Protein AF-A0A355BLE9-F1 (afdb_monomer)

Foldseek 3Di:
DADLDDDCVCVPVDDDPDHDPDDSVVVVVQQVADADPVRHHPDHDDDPDDDDDCVPDDDDDDDDDDD

Structure (mmCIF, N/CA/C/O backbone):
data_AF-A0A355BLE9-F1
#
_entry.id   AF-A0A355BLE9-F1
#
loop_
_atom_site.group_PDB
_atom_site.id
_atom_site.type_symbol
_atom_site.label_atom_id
_atom_site.label_alt_id
_atom_site.label_comp_id
_atom_site.label_asym_id
_atom_site.label_entity_id
_atom_site.label_seq_id
_atom_site.pdbx_PDB_ins_code
_atom_site.Cartn_x
_atom_site.Cartn_y
_atom_site.Cartn_z
_atom_site.occupancy
_atom_site.B_iso_or_equiv
_atom_site.auth_seq_id
_atom_site.auth_comp_id
_atom_site.auth_asym_id
_atom_site.auth_atom_id
_atom_site.pdbx_PDB_model_num
ATOM 1 N N . PHE A 1 1 ? 1.374 4.251 2.699 1.00 89.94 1 PHE A N 1
ATOM 2 C CA . PHE A 1 1 ? 2.147 3.386 1.786 1.00 89.94 1 PHE A CA 1
ATOM 3 C C . PHE A 1 1 ? 2.077 1.957 2.302 1.00 89.94 1 PHE A C 1
ATOM 5 O O . PHE A 1 1 ? 1.635 1.761 3.429 1.00 89.94 1 PHE A O 1
ATOM 12 N N . ILE A 1 2 ? 2.471 0.985 1.484 1.00 94.62 2 ILE A N 1
ATOM 13 C CA . ILE A 1 2 ? 2.653 -0.411 1.890 1.00 94.62 2 ILE A CA 1
ATOM 14 C C . ILE A 1 2 ? 4.142 -0.705 1.716 1.00 94.62 2 ILE A C 1
ATOM 16 O O . ILE A 1 2 ? 4.700 -0.389 0.669 1.00 94.62 2 ILE A O 1
ATOM 20 N N . VAL A 1 3 ? 4.777 -1.241 2.754 1.00 95.25 3 VAL A N 1
ATOM 21 C CA . VAL A 1 3 ? 6.176 -1.678 2.715 1.00 95.25 3 VAL A CA 1
ATOM 22 C C . VAL A 1 3 ? 6.184 -3.122 2.216 1.00 95.25 3 VAL A C 1
ATOM 24 O O . VAL A 1 3 ? 5.536 -3.969 2.826 1.00 95.25 3 VAL A O 1
ATOM 27 N N . VAL A 1 4 ? 6.837 -3.372 1.079 1.00 95.62 4 VAL A N 1
ATOM 28 C CA . VAL A 1 4 ? 6.845 -4.688 0.405 1.00 95.62 4 VAL A CA 1
ATOM 29 C C . VAL A 1 4 ? 8.063 -5.545 0.759 1.00 95.62 4 VAL A C 1
ATOM 31 O O . VAL A 1 4 ? 8.009 -6.760 0.629 1.00 95.62 4 VAL A O 1
ATOM 34 N N . GLU A 1 5 ? 9.127 -4.921 1.264 1.00 94.81 5 GLU A N 1
ATOM 35 C CA . GLU A 1 5 ? 10.370 -5.559 1.706 1.00 94.81 5 GLU A CA 1
ATOM 36 C C . GLU A 1 5 ? 10.887 -4.857 2.965 1.00 94.81 5 GLU A C 1
ATOM 38 O O . GLU A 1 5 ? 10.484 -3.728 3.252 1.00 94.81 5 GLU A O 1
ATOM 43 N N . ASP A 1 6 ? 11.782 -5.501 3.714 1.00 95.31 6 A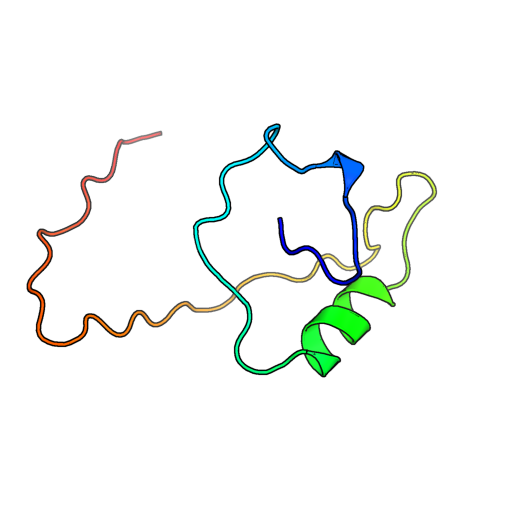SP A N 1
ATOM 44 C CA . ASP A 1 6 ? 12.336 -4.937 4.946 1.00 95.31 6 ASP A CA 1
ATOM 45 C C . ASP A 1 6 ? 12.958 -3.555 4.705 1.00 95.31 6 ASP A C 1
ATOM 47 O O . ASP A 1 6 ? 13.872 -3.384 3.897 1.00 95.31 6 ASP A O 1
ATOM 51 N N . TYR A 1 7 ? 12.478 -2.556 5.448 1.00 95.38 7 TYR A N 1
ATOM 52 C CA . TYR A 1 7 ? 12.927 -1.175 5.292 1.00 95.38 7 TYR A CA 1
ATOM 53 C C . TYR A 1 7 ? 13.131 -0.495 6.660 1.00 95.38 7 TYR A C 1
ATOM 55 O O . TYR A 1 7 ? 12.343 0.369 7.059 1.00 95.38 7 TYR A O 1
ATOM 63 N N . PRO A 1 8 ? 14.203 -0.862 7.397 1.00 94.56 8 PRO A N 1
ATOM 64 C CA . PRO A 1 8 ? 14.417 -0.437 8.788 1.00 94.56 8 PRO A CA 1
ATOM 65 C C . PRO A 1 8 ? 14.562 1.074 8.970 1.00 94.56 8 PRO A C 1
ATOM 67 O O . PRO A 1 8 ? 14.388 1.608 10.059 1.00 94.56 8 PRO A O 1
ATOM 70 N N . SER A 1 9 ? 14.897 1.804 7.906 1.00 94.38 9 SER A N 1
ATOM 71 C CA . SER A 1 9 ? 15.067 3.252 7.989 1.00 94.38 9 SER A CA 1
ATOM 72 C C . SER A 1 9 ? 13.755 4.003 8.239 1.00 94.38 9 SER A C 1
ATOM 74 O O . SER A 1 9 ? 13.818 5.157 8.646 1.00 94.38 9 SER A O 1
ATOM 76 N N . LEU A 1 10 ? 12.578 3.389 8.049 1.00 94.00 10 LEU A N 1
ATOM 77 C CA . LEU A 1 10 ? 11.284 4.004 8.388 1.00 94.00 10 LEU A CA 1
ATOM 78 C C . LEU A 1 10 ? 10.885 3.798 9.857 1.00 94.00 10 LEU A C 1
ATOM 80 O O . LEU A 1 10 ? 9.919 4.423 10.311 1.00 94.00 10 LEU A O 1
ATOM 84 N N . ASP A 1 11 ? 11.615 2.964 10.599 1.00 92.88 11 ASP A N 1
ATOM 85 C CA . ASP A 1 11 ? 11.312 2.656 11.993 1.00 92.88 11 ASP A CA 1
ATOM 86 C C . ASP A 1 11 ? 11.353 3.927 12.849 1.00 92.88 11 ASP A C 1
ATOM 88 O O . ASP A 1 11 ? 12.285 4.729 12.793 1.00 92.88 11 ASP A O 1
ATOM 92 N N . GLY A 1 12 ? 10.288 4.150 13.623 1.00 93.62 12 GLY A N 1
ATOM 93 C CA . GLY A 1 12 ? 10.122 5.355 14.441 1.00 93.62 12 GLY A CA 1
ATOM 94 C C . GLY A 1 12 ? 9.817 6.641 13.660 1.00 93.62 12 GLY A C 1
ATOM 95 O O . GLY A 1 12 ? 9.451 7.634 14.283 1.00 93.62 12 GLY A O 1
ATOM 96 N N . GLN A 1 13 ? 9.906 6.636 12.323 1.00 95.81 13 GLN A N 1
ATOM 97 C CA . GLN A 1 13 ? 9.564 7.790 11.481 1.00 95.81 13 GLN A CA 1
ATOM 98 C C . GLN A 1 13 ? 8.096 7.790 11.039 1.00 95.81 13 GLN A C 1
ATOM 100 O O . GLN A 1 13 ? 7.516 8.854 10.827 1.00 95.81 13 GLN A O 1
ATOM 105 N N . TYR A 1 14 ? 7.478 6.611 10.917 1.00 94.31 14 TYR A N 1
ATOM 106 C CA . TYR A 1 14 ? 6.095 6.467 10.460 1.00 94.31 14 TYR A CA 1
ATOM 107 C C . TYR A 1 14 ? 5.291 5.522 11.353 1.00 94.31 14 TYR A C 1
ATOM 109 O O . TYR A 1 14 ? 5.798 4.522 11.857 1.00 94.31 14 TYR A O 1
ATOM 117 N N . ALA A 1 15 ? 4.003 5.828 11.523 1.00 94.31 15 ALA A N 1
ATOM 118 C CA . ALA A 1 15 ? 3.079 4.985 12.271 1.00 94.31 15 ALA A CA 1
ATOM 119 C C . ALA A 1 15 ? 2.547 3.842 11.393 1.00 94.31 15 ALA A C 1
ATOM 121 O O . ALA A 1 15 ? 1.809 4.072 10.431 1.00 94.31 15 ALA A O 1
ATOM 122 N N . ALA A 1 16 ? 2.880 2.602 11.750 1.00 93.31 16 ALA A N 1
ATOM 123 C CA . ALA A 1 16 ? 2.271 1.417 11.158 1.00 93.31 16 ALA A CA 1
ATOM 124 C C . ALA A 1 16 ? 0.876 1.185 11.768 1.00 93.31 16 ALA A C 1
ATOM 126 O O . ALA A 1 16 ? 0.755 0.899 12.957 1.00 93.31 16 ALA A O 1
ATOM 127 N N . PHE A 1 17 ? -0.180 1.315 10.958 1.00 93.88 17 PHE A N 1
ATOM 128 C CA . PHE A 1 17 ? -1.576 1.137 11.395 1.00 93.88 17 PHE A CA 1
ATOM 129 C C . PHE A 1 17 ? -2.199 -0.193 10.945 1.00 93.88 17 PHE A C 1
ATOM 131 O O . PHE A 1 17 ? -3.326 -0.507 11.317 1.00 93.88 17 PHE A O 1
ATOM 138 N N . GLY A 1 18 ? -1.493 -0.973 10.126 1.00 94.25 18 GLY A N 1
ATOM 139 C CA . GLY A 1 18 ? -1.989 -2.233 9.590 1.00 94.25 18 GLY A CA 1
ATOM 140 C C . GLY A 1 18 ? -0.898 -3.029 8.882 1.00 94.25 18 GLY A C 1
ATOM 141 O O . GLY A 1 18 ? 0.195 -2.521 8.630 1.00 94.25 18 GLY A O 1
ATOM 142 N N . LYS A 1 19 ? -1.213 -4.286 8.562 1.00 95.62 19 LYS A N 1
ATOM 143 C CA . LYS A 1 19 ? -0.336 -5.219 7.849 1.00 95.62 19 LYS A CA 1
ATOM 144 C C . LYS A 1 19 ? -1.134 -5.952 6.773 1.00 95.62 19 LYS A C 1
ATOM 146 O O . LYS A 1 19 ? -2.288 -6.314 6.996 1.00 95.62 19 LYS A O 1
ATOM 151 N N . LEU A 1 20 ? -0.502 -6.199 5.628 1.00 95.81 20 LEU A N 1
ATOM 152 C CA . LEU A 1 20 ? -1.059 -7.064 4.596 1.00 95.81 20 LEU A CA 1
ATOM 153 C C . LEU A 1 20 ? -1.079 -8.516 5.099 1.00 95.81 20 LEU A C 1
ATOM 155 O O . LEU A 1 20 ? -0.046 -9.064 5.477 1.00 95.81 20 LEU A O 1
ATOM 159 N N . ILE A 1 21 ? -2.262 -9.126 5.139 1.00 96.81 21 ILE A N 1
ATOM 160 C CA . ILE A 1 21 ? -2.442 -10.517 5.593 1.00 96.81 21 ILE A CA 1
ATOM 161 C C . ILE A 1 21 ? -2.630 -11.508 4.434 1.00 96.81 21 ILE A C 1
ATOM 163 O O . ILE A 1 21 ? -2.506 -12.711 4.631 1.00 96.81 21 ILE A O 1
ATOM 167 N N . SER A 1 22 ? -2.926 -11.018 3.228 1.00 96.38 22 SER A N 1
ATOM 168 C CA . SER A 1 22 ? -3.128 -11.812 2.008 1.00 96.38 22 SER A CA 1
ATOM 169 C C . SER A 1 22 ? -2.902 -10.942 0.765 1.00 96.38 22 SER A C 1
ATOM 171 O O . SER A 1 22 ? -2.935 -9.719 0.875 1.00 96.38 22 SER A O 1
ATOM 173 N N . GLY A 1 23 ? -2.667 -11.552 -0.403 1.00 96.75 23 GLY A N 1
ATOM 174 C CA . GLY A 1 23 ? -2.451 -10.816 -1.656 1.00 96.75 23 GLY A CA 1
ATOM 175 C C . GLY A 1 23 ? -1.052 -10.207 -1.806 1.00 96.75 23 GLY A C 1
ATOM 176 O O . GLY A 1 23 ? -0.908 -9.161 -2.439 1.00 96.75 23 GLY A O 1
ATOM 177 N N . HIS A 1 24 ? -0.023 -10.826 -1.219 1.00 96.81 24 HIS A N 1
ATOM 178 C CA . HIS A 1 24 ? 1.368 -10.360 -1.332 1.00 96.81 24 HIS A CA 1
ATOM 179 C C . HIS A 1 24 ? 1.830 -10.340 -2.796 1.00 96.81 24 HIS A C 1
ATOM 181 O O . HIS A 1 24 ? 2.394 -9.355 -3.255 1.00 96.81 24 HIS A O 1
ATOM 187 N N . GLU A 1 25 ? 1.440 -11.348 -3.574 1.00 97.25 25 GLU A N 1
ATOM 188 C CA . GLU A 1 25 ? 1.698 -11.437 -5.009 1.00 97.25 25 GLU A CA 1
ATOM 189 C C . GLU A 1 25 ? 1.077 -10.278 -5.806 1.00 97.25 25 GLU A C 1
ATOM 191 O O . GLU A 1 25 ? 1.577 -9.895 -6.864 1.00 97.25 25 GLU A O 1
ATOM 196 N N . VAL A 1 26 ? -0.021 -9.694 -5.314 1.00 97.25 26 VAL A N 1
ATOM 197 C CA . VAL A 1 26 ? -0.632 -8.509 -5.928 1.00 97.25 26 VAL A CA 1
ATOM 198 C C . VAL A 1 26 ? 0.205 -7.270 -5.628 1.00 97.25 26 VAL A C 1
ATOM 200 O O . V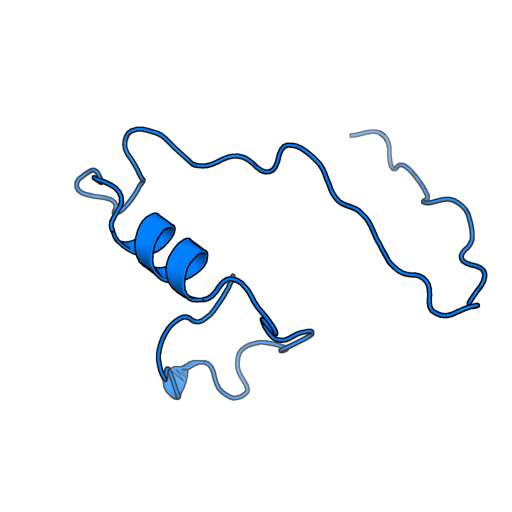AL A 1 26 ? 0.407 -6.454 -6.527 1.00 97.25 26 VAL A O 1
ATOM 203 N N . ALA A 1 27 ? 0.720 -7.137 -4.403 1.00 96.56 27 ALA A N 1
ATOM 204 C CA . ALA A 1 27 ? 1.637 -6.058 -4.047 1.00 96.56 27 ALA A CA 1
ATOM 205 C C . ALA A 1 27 ? 2.915 -6.120 -4.902 1.00 96.56 27 ALA A C 1
ATOM 207 O O . ALA A 1 27 ? 3.288 -5.110 -5.499 1.00 96.56 27 ALA A O 1
ATOM 208 N N . ASP A 1 28 ? 3.494 -7.309 -5.075 1.00 97.12 28 ASP A N 1
ATOM 209 C CA . ASP A 1 28 ? 4.670 -7.521 -5.928 1.00 97.12 28 ASP A CA 1
ATOM 210 C C . ASP A 1 28 ? 4.386 -7.151 -7.389 1.00 97.12 28 ASP A C 1
ATOM 212 O O . ASP A 1 28 ? 5.173 -6.463 -8.040 1.00 97.12 28 ASP A O 1
ATOM 216 N N . ARG A 1 29 ? 3.212 -7.530 -7.910 1.00 97.06 29 ARG A N 1
ATOM 217 C CA . ARG A 1 29 ? 2.778 -7.145 -9.263 1.00 97.06 29 ARG A CA 1
ATOM 218 C C . ARG A 1 29 ? 2.609 -5.637 -9.429 1.00 97.06 29 ARG A C 1
ATOM 220 O O . ARG A 1 29 ? 2.920 -5.123 -10.499 1.00 97.06 29 ARG A O 1
ATOM 227 N N . ILE A 1 30 ? 2.114 -4.934 -8.408 1.00 96.62 30 ILE A N 1
ATOM 228 C CA . ILE A 1 30 ? 1.992 -3.468 -8.421 1.00 96.62 30 ILE A CA 1
ATOM 229 C C . ILE A 1 30 ? 3.380 -2.823 -8.460 1.00 96.62 30 ILE A C 1
ATOM 231 O O . ILE A 1 30 ? 3.601 -1.878 -9.216 1.00 96.62 30 ILE A O 1
ATOM 235 N N . VAL A 1 31 ? 4.329 -3.351 -7.687 1.00 95.94 31 VAL A N 1
ATOM 236 C CA . VAL A 1 31 ? 5.724 -2.898 -7.716 1.00 95.94 31 VAL A CA 1
ATOM 237 C C . VAL A 1 31 ? 6.345 -3.176 -9.090 1.00 95.94 31 VAL A C 1
ATOM 239 O O . VAL A 1 31 ? 7.053 -2.328 -9.618 1.00 95.94 31 VAL A O 1
ATOM 242 N N . ALA A 1 32 ? 6.029 -4.289 -9.742 1.00 96.75 32 ALA A N 1
ATOM 243 C CA . ALA A 1 32 ? 6.581 -4.626 -11.055 1.00 96.75 32 ALA A CA 1
ATOM 244 C C . ALA A 1 32 ? 5.997 -3.830 -12.248 1.00 96.75 32 ALA A C 1
ATOM 246 O O . ALA A 1 32 ? 6.406 -4.069 -13.386 1.00 96.75 32 ALA A O 1
ATOM 247 N N . LEU A 1 33 ? 5.042 -2.910 -12.039 1.00 97.81 33 LEU A N 1
ATOM 248 C 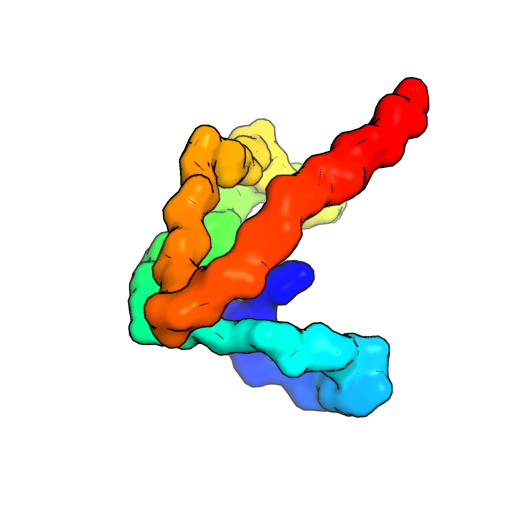CA . LEU A 1 33 ? 4.460 -2.110 -13.126 1.00 97.81 33 LEU A CA 1
ATOM 249 C C . LEU A 1 33 ? 5.523 -1.275 -13.850 1.00 97.81 33 LEU A C 1
ATOM 251 O O . LEU A 1 33 ? 6.444 -0.759 -13.222 1.00 97.81 33 LEU A O 1
ATOM 255 N N . ALA A 1 34 ? 5.357 -1.091 -15.163 1.00 98.25 34 ALA A N 1
ATOM 256 C CA . ALA A 1 34 ? 6.198 -0.191 -15.948 1.00 98.25 34 ALA A CA 1
ATOM 257 C C . ALA A 1 34 ? 6.044 1.255 -15.451 1.00 98.25 34 ALA A C 1
ATOM 259 O O . ALA A 1 34 ? 4.923 1.715 -15.213 1.00 98.25 34 ALA A O 1
ATOM 260 N N . ARG A 1 35 ? 7.165 1.968 -15.304 1.00 98.06 35 ARG A N 1
ATOM 261 C CA . ARG A 1 35 ? 7.224 3.307 -14.703 1.00 98.06 35 ARG A CA 1
ATOM 262 C C . ARG A 1 35 ? 7.976 4.285 -15.597 1.00 98.06 35 ARG A C 1
ATOM 264 O O . ARG A 1 35 ? 8.767 3.869 -16.441 1.00 98.06 35 ARG A O 1
ATOM 271 N N . ASP A 1 36 ? 7.722 5.569 -15.392 1.00 97.62 36 ASP A N 1
ATOM 272 C CA . ASP A 1 36 ? 8.540 6.645 -15.945 1.00 97.62 36 ASP A CA 1
ATOM 273 C C . ASP A 1 36 ? 9.817 6.885 -15.110 1.00 97.62 36 ASP A C 1
ATOM 275 O O . ASP A 1 36 ? 10.088 6.194 -14.125 1.00 97.62 36 ASP A O 1
ATOM 279 N N . GLU A 1 37 ? 10.612 7.881 -15.507 1.00 97.25 37 GLU A N 1
ATOM 280 C CA . GLU A 1 37 ? 11.861 8.265 -14.830 1.00 97.25 37 GLU A CA 1
ATOM 281 C C . GLU A 1 37 ? 11.654 8.778 -13.394 1.00 97.25 37 GLU A C 1
ATOM 283 O O . GLU A 1 37 ? 12.604 8.822 -12.617 1.00 97.25 37 GLU A O 1
ATOM 288 N N . ASN A 1 38 ? 10.421 9.136 -13.021 1.00 96.62 38 ASN A N 1
ATOM 289 C CA . ASN A 1 38 ? 10.054 9.590 -11.678 1.00 96.62 38 ASN A CA 1
ATOM 290 C C . ASN A 1 38 ? 9.417 8.464 -10.846 1.00 96.62 38 ASN A C 1
ATOM 292 O O . ASN A 1 38 ? 8.730 8.736 -9.861 1.00 96.62 38 ASN A O 1
ATOM 296 N N . GLU A 1 39 ? 9.590 7.208 -11.267 1.00 94.62 39 GLU A N 1
ATOM 297 C CA . GLU A 1 39 ? 9.001 6.017 -10.652 1.00 94.62 39 GLU A CA 1
ATOM 298 C C . GLU A 1 39 ? 7.465 6.011 -10.620 1.00 94.62 39 GLU A C 1
ATOM 300 O O . GLU A 1 39 ? 6.848 5.221 -9.897 1.00 94.62 39 GLU A O 1
ATOM 305 N N . ARG A 1 40 ? 6.808 6.848 -11.427 1.00 95.94 40 ARG A N 1
ATOM 306 C CA . ARG A 1 40 ? 5.353 6.836 -11.537 1.00 95.94 40 ARG A CA 1
ATOM 307 C C . ARG A 1 40 ? 4.936 5.732 -12.511 1.00 95.94 40 ARG A C 1
ATOM 309 O O . ARG A 1 40 ? 5.418 5.724 -1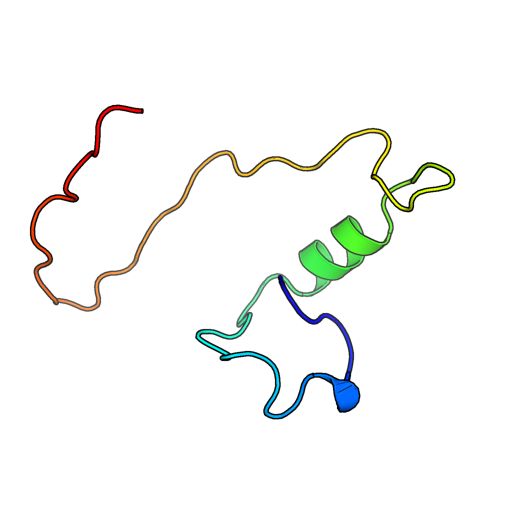3.643 1.00 95.94 40 ARG A O 1
ATOM 316 N N . PRO A 1 41 ? 4.013 4.826 -12.136 1.00 97.62 41 PRO A N 1
ATOM 317 C CA . PRO A 1 41 ? 3.494 3.838 -13.074 1.00 97.62 41 PRO A CA 1
ATOM 318 C C . PRO A 1 41 ? 2.862 4.510 -14.298 1.00 97.62 41 PRO A C 1
ATOM 320 O O . PRO A 1 41 ? 2.079 5.453 -14.147 1.00 97.62 41 PRO A O 1
ATOM 323 N N . LEU A 1 42 ? 3.172 4.005 -15.495 1.00 97.81 42 LEU A N 1
ATOM 324 C CA . LEU A 1 42 ? 2.615 4.510 -16.757 1.00 97.81 42 LEU A CA 1
ATOM 325 C C . LEU A 1 42 ? 1.088 4.365 -16.787 1.00 97.81 42 LEU A C 1
ATOM 327 O O . LEU A 1 42 ? 0.376 5.256 -17.246 1.00 97.81 42 LEU A O 1
ATOM 331 N N . GLU A 1 43 ? 0.596 3.264 -16.219 1.00 96.75 43 GLU A N 1
ATOM 332 C CA . GLU A 1 43 ? -0.817 2.999 -15.963 1.00 96.75 43 GLU A CA 1
ATOM 333 C C . GLU A 1 43 ? -1.028 2.851 -14.446 1.00 96.75 43 GLU A C 1
ATOM 335 O O . GLU A 1 43 ? -0.825 1.769 -13.8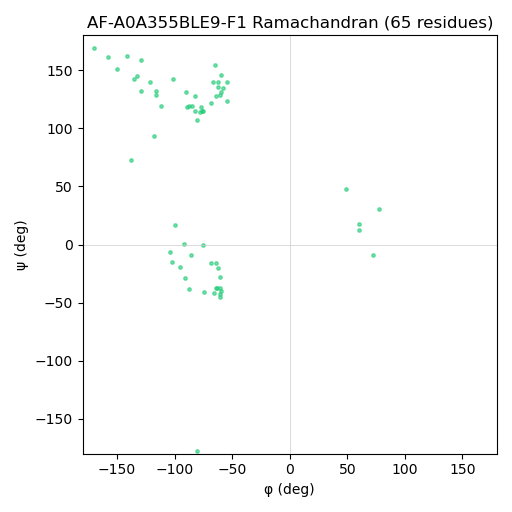88 1.00 96.75 43 GLU A O 1
ATOM 340 N N . PRO A 1 44 ? -1.379 3.940 -13.732 1.00 95.94 44 PRO A N 1
ATOM 341 C CA . PRO A 1 44 ? -1.513 3.903 -12.282 1.00 95.94 44 PRO A CA 1
ATOM 342 C C . PRO A 1 44 ? -2.639 2.966 -11.821 1.00 95.94 44 PRO A C 1
ATOM 344 O O . PRO A 1 44 ? -3.783 3.135 -12.259 1.00 95.94 44 PRO A O 1
ATOM 347 N N . PRO A 1 45 ? -2.367 2.028 -10.893 1.00 95.12 45 PRO A N 1
ATOM 348 C CA . PRO A 1 45 ? -3.409 1.191 -10.318 1.00 95.12 45 PRO A CA 1
ATOM 349 C C . PRO A 1 45 ? -4.358 2.049 -9.475 1.00 95.12 45 PRO A C 1
ATOM 351 O O . PRO A 1 45 ? -3.932 2.950 -8.750 1.00 95.12 45 PRO A O 1
ATOM 354 N N . GLN A 1 46 ? -5.656 1.757 -9.561 1.00 95.94 46 GLN A N 1
ATOM 355 C CA . GLN A 1 46 ? -6.698 2.480 -8.832 1.00 95.94 46 GLN A CA 1
ATOM 356 C C . GLN A 1 46 ? -7.493 1.535 -7.938 1.00 95.94 46 GLN A C 1
ATOM 358 O O . GLN A 1 46 ? -7.832 0.415 -8.322 1.00 95.94 46 GLN A O 1
ATOM 363 N N . MET A 1 47 ? -7.820 2.014 -6.742 1.00 95.56 47 MET A N 1
ATOM 364 C CA . MET A 1 47 ? -8.705 1.320 -5.817 1.00 95.56 47 MET A CA 1
ATOM 365 C C . MET A 1 47 ? -10.152 1.489 -6.284 1.00 95.56 47 MET A C 1
ATOM 367 O O . MET A 1 47 ? -10.669 2.602 -6.300 1.00 95.56 47 MET A O 1
ATOM 371 N N . GLN A 1 48 ? -10.796 0.390 -6.675 1.00 96.19 48 GLN A N 1
ATOM 372 C CA . GLN A 1 48 ? -12.164 0.418 -7.207 1.00 96.19 48 GLN A CA 1
ATOM 373 C C . GLN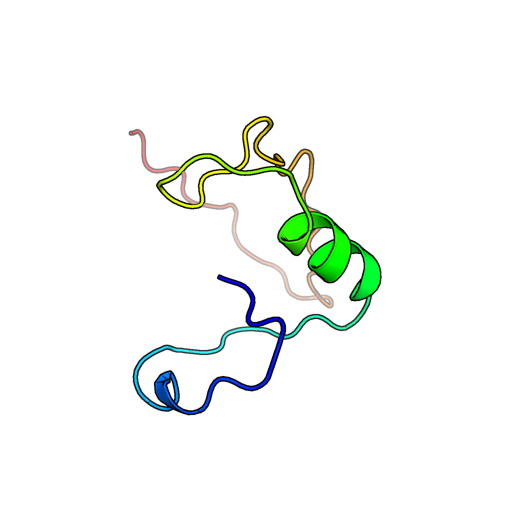 A 1 48 ? -13.231 0.328 -6.110 1.00 96.19 48 GLN A C 1
ATOM 375 O O . GLN A 1 48 ? -14.259 0.993 -6.183 1.00 96.19 48 GLN A O 1
ATOM 380 N N . SER A 1 49 ? -12.989 -0.483 -5.080 1.00 95.75 49 SER A N 1
ATOM 381 C CA . SER A 1 49 ? -13.913 -0.691 -3.964 1.00 95.75 49 SER A CA 1
ATOM 382 C C . SER A 1 49 ? -13.155 -1.023 -2.687 1.00 95.75 49 SER A C 1
ATOM 384 O O . SER A 1 49 ? -12.100 -1.656 -2.742 1.00 95.75 49 SER A O 1
ATOM 386 N N . VAL A 1 50 ? -13.729 -0.658 -1.542 1.00 94.38 50 VAL A N 1
ATOM 387 C CA . VAL A 1 50 ? -13.219 -1.016 -0.214 1.00 94.38 50 VAL A CA 1
ATOM 388 C C . VAL A 1 50 ? -14.355 -1.613 0.593 1.00 94.38 50 VAL A C 1
ATOM 390 O O . VAL A 1 50 ? -15.439 -1.037 0.657 1.00 94.38 50 VAL A O 1
ATOM 393 N N . VAL A 1 51 ? -14.088 -2.754 1.220 1.00 92.62 51 VAL A N 1
ATOM 394 C CA . VAL A 1 51 ? -14.984 -3.378 2.192 1.00 92.62 51 VAL A CA 1
ATOM 395 C C . VAL A 1 51 ? -14.264 -3.388 3.529 1.00 92.62 51 VAL A C 1
ATOM 397 O O . VAL A 1 51 ? -13.092 -3.755 3.601 1.00 92.62 51 VAL A O 1
ATOM 400 N N . VAL A 1 52 ? -14.961 -2.951 4.571 1.00 91.25 52 VAL A N 1
ATOM 401 C CA . VAL A 1 52 ? -14.438 -2.914 5.935 1.00 91.25 52 VAL A CA 1
ATOM 402 C C . VAL A 1 52 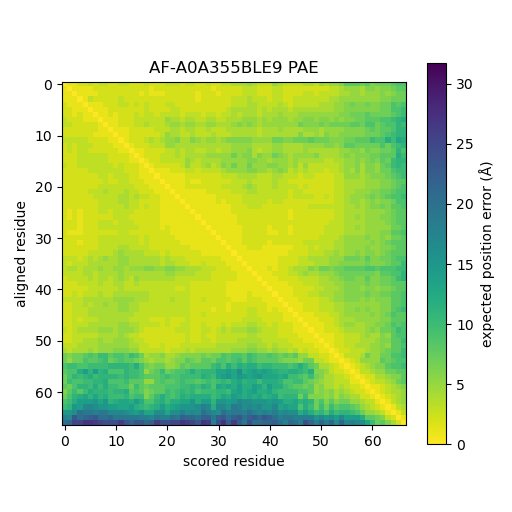? -15.206 -3.942 6.747 1.00 91.25 52 VAL A C 1
ATOM 404 O O . VAL A 1 52 ? -16.425 -3.833 6.875 1.00 91.25 52 VAL A O 1
ATOM 407 N N . ASP A 1 53 ? -14.491 -4.928 7.281 1.00 91.25 53 ASP A N 1
ATOM 408 C CA . ASP A 1 53 ? -15.019 -5.772 8.347 1.00 91.25 53 ASP A CA 1
ATOM 409 C C . ASP A 1 53 ? -14.954 -4.980 9.657 1.00 91.25 53 ASP A C 1
ATOM 411 O O . ASP A 1 53 ? -13.885 -4.524 10.068 1.00 91.25 53 ASP A O 1
ATOM 415 N N . VAL A 1 54 ? -16.117 -4.742 10.261 1.00 89.81 54 VAL A N 1
ATOM 416 C CA . VAL A 1 54 ? -16.250 -3.926 11.472 1.00 89.81 54 VAL A CA 1
ATOM 417 C C . VAL A 1 54 ? -16.168 -4.751 12.757 1.00 89.81 54 VAL A C 1
ATOM 419 O O . VAL A 1 54 ? -16.249 -4.161 13.828 1.00 89.81 54 VAL A O 1
ATOM 422 N N . PHE A 1 55 ? -15.986 -6.077 12.681 1.00 88.12 55 PHE A N 1
ATOM 423 C CA . PHE A 1 55 ? -15.785 -6.961 13.842 1.00 88.12 55 PHE A CA 1
ATOM 424 C C . PHE A 1 55 ? -16.814 -6.747 14.971 1.00 88.12 55 PHE A C 1
ATOM 426 O O . PHE A 1 55 ? -16.448 -6.565 16.132 1.00 88.12 55 PHE A O 1
ATOM 433 N N . ASP A 1 56 ? -18.103 -6.698 14.618 1.00 89.44 56 ASP A N 1
ATOM 434 C CA . ASP A 1 56 ? -19.230 -6.422 15.530 1.00 89.44 56 ASP A CA 1
ATOM 435 C C . ASP A 1 56 ? -19.190 -5.050 16.243 1.00 89.44 56 ASP A C 1
ATOM 437 O O . ASP A 1 56 ? -19.982 -4.775 17.149 1.00 89.44 56 ASP A O 1
ATOM 441 N N . VAL A 1 57 ? -18.315 -4.136 15.813 1.00 91.69 57 VAL A N 1
ATOM 442 C CA . VAL A 1 57 ? -18.241 -2.760 16.314 1.00 91.69 57 VAL A CA 1
ATOM 443 C C . VAL A 1 57 ? -19.136 -1.845 15.479 1.00 91.69 57 VAL A C 1
ATOM 445 O O . VAL A 1 57 ? -19.085 -1.820 14.250 1.00 91.69 57 VAL A O 1
ATOM 448 N N . THR A 1 58 ? -19.955 -1.033 16.150 1.00 87.75 58 THR A N 1
ATOM 449 C CA . THR A 1 58 ? -20.766 -0.007 15.478 1.00 87.75 58 THR A CA 1
ATOM 450 C C . THR A 1 58 ? -19.984 1.297 15.371 1.00 87.75 58 THR A C 1
ATOM 452 O O . THR A 1 58 ? -19.648 1.912 16.384 1.00 87.75 58 THR A O 1
ATOM 455 N N . TYR A 1 59 ? -19.739 1.751 14.143 1.00 85.94 59 TYR A N 1
ATOM 456 C CA . TYR A 1 59 ? -19.113 3.043 13.866 1.00 85.94 59 TYR A CA 1
ATOM 457 C C . TYR A 1 59 ? -20.164 4.085 13.464 1.00 85.94 59 TYR A C 1
ATOM 459 O O . TYR A 1 59 ? -21.112 3.756 12.746 1.00 85.94 59 TYR A O 1
ATOM 467 N N . PRO A 1 60 ? -20.023 5.352 13.892 1.00 88.75 60 PRO A N 1
ATOM 468 C CA . PRO A 1 60 ? -20.878 6.421 13.397 1.00 88.75 60 PRO A CA 1
ATOM 469 C C . PRO A 1 60 ? -20.638 6.642 11.899 1.00 88.75 60 PRO A C 1
ATOM 471 O O . PRO A 1 60 ? -19.545 6.390 11.388 1.00 88.75 60 PRO A O 1
ATOM 474 N N . ALA A 1 61 ? -21.647 7.169 11.201 1.00 85.38 61 ALA A N 1
ATOM 475 C CA . ALA A 1 61 ? -21.486 7.575 9.811 1.00 85.38 61 ALA A CA 1
ATOM 476 C C . ALA A 1 61 ? -20.298 8.551 9.662 1.00 85.38 61 ALA A C 1
ATOM 478 O O . ALA A 1 61 ? -20.106 9.426 10.519 1.00 85.38 61 ALA A O 1
ATOM 479 N N . PRO A 1 62 ? -19.495 8.421 8.591 1.00 85.88 62 PRO A N 1
ATOM 480 C CA . PRO A 1 62 ? -18.349 9.291 8.381 1.00 85.88 62 PRO A CA 1
ATOM 481 C C . PRO A 1 62 ? -18.808 10.742 8.214 1.00 85.88 62 PRO A C 1
ATOM 483 O O . PRO A 1 62 ? -19.801 11.031 7.547 1.00 85.88 62 PRO A O 1
ATOM 486 N N . LYS A 1 63 ? -18.060 11.678 8.804 1.00 88.69 63 LYS A N 1
ATOM 487 C CA . LYS A 1 63 ? -18.276 13.109 8.571 1.00 88.69 63 LYS A CA 1
ATOM 488 C C . LYS A 1 63 ? -17.619 13.496 7.252 1.00 88.69 63 LYS A C 1
ATOM 490 O O . LYS A 1 63 ? -16.396 13.585 7.175 1.00 88.69 63 LYS A O 1
ATOM 495 N N . THR A 1 64 ? -18.421 13.740 6.223 1.00 86.88 64 THR A N 1
ATOM 496 C CA . THR A 1 64 ? -17.920 14.300 4.966 1.00 86.88 64 THR A CA 1
ATOM 497 C C . THR A 1 64 ? -17.641 15.785 5.162 1.00 86.88 64 THR A C 1
ATOM 499 O O . THR A 1 64 ? -18.556 16.570 5.405 1.00 86.88 64 THR A O 1
ATOM 502 N N . ILE A 1 65 ? -16.373 16.175 5.067 1.00 82.62 65 ILE A N 1
ATOM 503 C CA . ILE A 1 65 ? -15.985 17.583 5.005 1.00 82.62 65 ILE A CA 1
ATOM 504 C C . ILE A 1 65 ? -16.088 17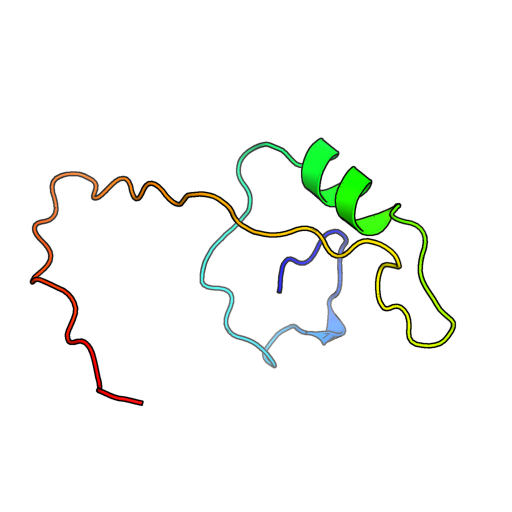.982 3.531 1.00 82.62 65 ILE A C 1
ATOM 506 O O . ILE A 1 65 ? -15.447 17.352 2.688 1.00 82.62 65 ILE A O 1
ATOM 510 N N . ALA A 1 66 ? -16.945 18.954 3.206 1.00 69.75 66 ALA A N 1
ATOM 511 C CA . ALA A 1 66 ? -17.008 19.493 1.850 1.00 69.75 66 ALA A CA 1
ATOM 512 C C . ALA A 1 66 ? -15.635 20.081 1.494 1.00 69.75 66 ALA A C 1
ATOM 514 O O . ALA A 1 66 ? -15.026 20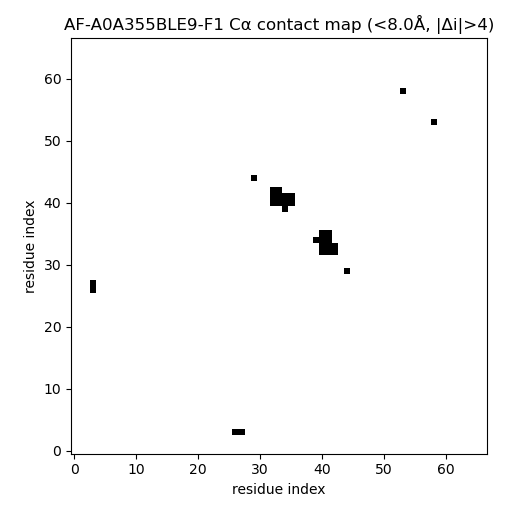.769 2.317 1.00 69.75 66 ALA A O 1
ATOM 515 N N . ARG A 1 67 ? -15.138 19.714 0.314 1.00 57.00 67 ARG A N 1
ATOM 516 C CA . ARG A 1 67 ? -13.800 20.055 -0.166 1.00 57.00 67 ARG A CA 1
ATOM 517 C C . ARG A 1 67 ? -13.756 21.458 -0.753 1.00 57.00 67 ARG A C 1
ATOM 519 O O . ARG A 1 67 ? -14.774 21.854 -1.363 1.00 57.00 67 ARG A O 1
#

Solvent-accessible surface area (backbone atoms only — not comparable to full-atom values): 5082 Å² total; per-residue (Å²): 140,83,84,91,64,98,62,76,86,46,65,91,74,59,88,84,89,77,78,88,88,69,64,63,70,55,54,53,52,61,69,68,49,63,53,50,100,83,70,46,46,77,75,69,88,76,90,88,79,87,85,78,87,56,86,95,55,89,74,78,83,82,84,82,74,88,130

pLDDT: mean 93.12, std 6.41, range [57.0, 98.25]

Sequence (67 aa):
FIVVEDYPSLDGQYAAFGKLISGHEVADRIVALARDENERPLEPPQMQSVVVDVFDVTYPAPKTIAR

Secondary structure (DSSP, 8-state):
----S--GGGTTTS-------S-HHHHHHHHTS-B-TTS-BSS-----------TTPPPPPP-----

Radius of gyration: 16.21 Å; Cα contacts (8 Å, |Δi|>4): 15; chains: 1; bounding box: 37×32×33 Å

Mean predicted aligned error: 4.89 Å